Protein AF-A0A846RPA7-F1 (afdb_monomer)

pLDDT: mean 92.8, std 8.32, range [47.31, 98.44]

Nearest PDB structures (foldseek):
  6e29-assembly2_B  TM=7.862E-01  e=3.934E-02  Thermothelomyces thermophilus
  5yyl-assembly1_B-2  TM=7.747E-01  e=4.159E-02  Apis mellifera
  3u4y-assembly2_B  TM=6.698E-01  e=1.765E-01  Desulfofarcimen acetoxidans DSM 771
  7okq-assembly1_A  TM=4.878E-01  e=1.413E-01  Homo sapiens
  8d81-assembly1_A  TM=4.488E-01  e=1.972E-01  Homo sapiens

Solvent-accessible surface area (backbone atoms only — not comparable to full-atom values): 5025 Å² total; per-residue (Å²): 130,86,76,84,76,85,82,64,87,80,89,72,54,67,64,49,78,38,65,30,57,16,77,57,75,55,32,39,35,35,33,15,35,57,27,44,40,34,40,33,30,32,79,50,102,90,29,74,41,81,76,48,76,46,82,48,65,52,51,40,52,75,43,46,48,41,58,80,23,39,36,38,35,38,31,61,79,81,72,46,76,48,80,46,78,64,126

Organism: NCBI:txid271432

Sequence (87 aa):
MKDGHIIDEYEVGGGESLPAYSPGPDHFYVRSDPGTTIATLTDSPQGLELIRKVQVPKVGHCLGADEQGHYWTCDADTGQVLLFEDR

Structure (mmCIF, N/CA/C/O backbone):
data_AF-A0A846RPA7-F1
#
_entry.id   AF-A0A846RPA7-F1
#
loop_
_atom_site.group_PDB
_atom_site.id
_atom_site.type_symbol
_atom_site.label_atom_id
_atom_site.label_alt_id
_atom_site.label_comp_id
_atom_site.label_asym_id
_atom_site.label_entity_id
_atom_site.label_seq_id
_atom_site.pdbx_PDB_ins_code
_atom_site.Cartn_x
_atom_site.Cartn_y
_atom_site.Cartn_z
_atom_site.occupancy
_atom_site.B_iso_or_equiv
_atom_site.auth_seq_id
_atom_site.auth_comp_id
_atom_site.auth_asym_id
_atom_site.auth_atom_id
_atom_site.pdbx_PDB_model_num
ATOM 1 N N . MET A 1 1 ? -21.234 25.508 6.373 1.00 47.31 1 MET A N 1
ATOM 2 C CA . MET A 1 1 ? -20.395 24.496 5.700 1.00 47.31 1 MET A CA 1
ATOM 3 C C . MET A 1 1 ? -19.561 23.874 6.797 1.00 47.31 1 MET A C 1
ATOM 5 O O . MET A 1 1 ? -19.013 24.643 7.571 1.00 47.31 1 MET A O 1
ATOM 9 N N . LYS A 1 2 ? -19.576 22.549 6.963 1.00 51.69 2 LYS A N 1
ATOM 10 C CA . LYS A 1 2 ? -18.620 21.903 7.866 1.00 51.69 2 LYS A CA 1
ATOM 11 C C . LYS A 1 2 ? -17.281 21.952 7.140 1.00 51.69 2 LYS A C 1
ATOM 13 O O . LYS A 1 2 ? -17.143 21.341 6.085 1.00 51.69 2 LYS A O 1
ATOM 18 N N . ASP A 1 3 ? -16.390 22.792 7.626 1.00 70.75 3 ASP A N 1
ATOM 19 C CA . ASP A 1 3 ? -14.969 22.734 7.338 1.00 70.75 3 ASP A CA 1
ATOM 20 C C . ASP A 1 3 ? -14.488 21.316 7.661 1.00 70.75 3 ASP A C 1
ATOM 22 O O . ASP A 1 3 ? -14.637 20.830 8.780 1.00 70.75 3 ASP A O 1
ATOM 26 N N . GLY A 1 4 ? -14.028 20.582 6.648 1.00 81.00 4 GLY A N 1
ATOM 27 C CA . GLY A 1 4 ? -13.435 19.271 6.884 1.00 81.00 4 GLY A CA 1
ATOM 28 C C . GLY A 1 4 ? -12.254 19.435 7.839 1.00 81.00 4 GLY A C 1
ATOM 29 O O . GLY A 1 4 ? -11.372 20.249 7.580 1.00 81.00 4 GLY A O 1
ATOM 30 N N . HIS A 1 5 ? -12.260 18.698 8.946 1.00 85.44 5 HIS A N 1
ATOM 31 C CA . HIS A 1 5 ? -11.138 18.654 9.876 1.00 85.44 5 HIS A CA 1
ATOM 32 C C . HIS A 1 5 ? -10.242 17.471 9.508 1.00 85.44 5 HIS A C 1
ATOM 34 O O . HIS A 1 5 ? -10.725 16.341 9.420 1.00 85.44 5 HIS A O 1
ATOM 40 N N . ILE A 1 6 ? -8.952 17.732 9.306 1.00 89.94 6 ILE A N 1
ATOM 41 C CA . ILE A 1 6 ? -7.946 16.691 9.077 1.00 89.94 6 ILE A CA 1
ATOM 42 C C . ILE A 1 6 ? -7.712 15.970 10.404 1.00 89.94 6 ILE A C 1
ATOM 44 O O . ILE A 1 6 ? -7.319 16.595 11.384 1.00 89.94 6 ILE A O 1
ATOM 48 N N . ILE A 1 7 ? -8.018 14.673 10.453 1.00 89.31 7 ILE A N 1
ATO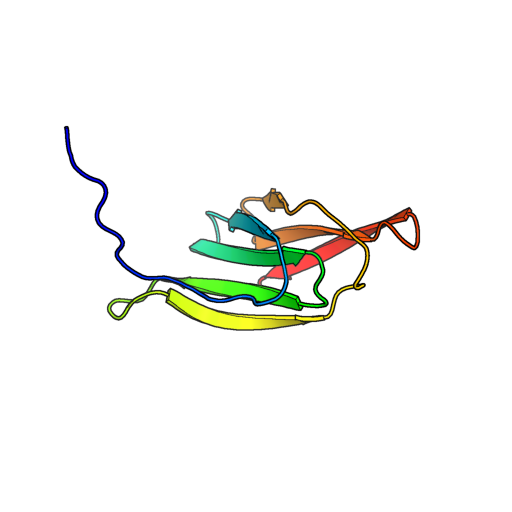M 49 C CA . ILE A 1 7 ? -7.855 13.856 11.666 1.00 89.31 7 ILE A CA 1
ATOM 50 C C . ILE A 1 7 ? -6.426 13.318 11.758 1.00 89.31 7 ILE A C 1
ATOM 52 O O . ILE A 1 7 ? -5.860 13.326 12.846 1.00 89.31 7 ILE A O 1
ATOM 56 N N . ASP A 1 8 ? -5.854 12.891 10.630 1.00 95.00 8 ASP A N 1
ATOM 57 C CA . ASP A 1 8 ? -4.464 12.453 10.530 1.00 95.00 8 ASP A CA 1
ATOM 58 C C . ASP A 1 8 ? -3.976 12.469 9.069 1.00 95.00 8 ASP A C 1
ATOM 60 O O . ASP A 1 8 ? -4.781 12.603 8.140 1.00 95.00 8 ASP A O 1
ATOM 64 N N . GLU A 1 9 ? -2.667 12.321 8.874 1.00 94.25 9 GLU A N 1
ATOM 65 C CA . GLU A 1 9 ? -1.986 12.312 7.579 1.00 94.25 9 GLU A CA 1
ATOM 66 C C . GLU A 1 9 ? -0.923 11.205 7.522 1.00 94.25 9 GLU A C 1
ATOM 68 O O . GLU A 1 9 ? -0.295 10.859 8.521 1.00 94.25 9 GLU A O 1
ATOM 73 N N . TYR A 1 10 ? -0.672 10.665 6.326 1.00 94.12 10 TYR A N 1
ATOM 74 C CA . TYR A 1 10 ? 0.377 9.668 6.118 1.00 94.12 10 TYR A CA 1
ATOM 75 C C . TYR A 1 10 ? 1.248 10.000 4.904 1.00 94.12 10 TYR A C 1
ATOM 77 O O . TYR A 1 10 ? 0.779 10.014 3.765 1.00 94.12 10 TYR A O 1
ATOM 85 N N . GLU A 1 11 ? 2.547 10.196 5.140 1.00 92.75 11 GLU A N 1
ATOM 86 C CA . GLU A 1 11 ? 3.544 10.416 4.090 1.00 92.75 11 GLU A CA 1
ATOM 87 C C . GLU A 1 11 ? 3.985 9.066 3.493 1.00 92.75 11 GLU A C 1
ATOM 89 O O . GLU A 1 11 ? 4.819 8.343 4.051 1.00 92.75 11 GLU A O 1
ATOM 94 N N . VAL A 1 12 ? 3.442 8.712 2.326 1.00 89.44 12 VAL A N 1
ATOM 95 C CA . VAL A 1 12 ? 3.874 7.519 1.571 1.00 89.44 12 VAL A CA 1
ATOM 96 C C . VAL A 1 12 ? 5.2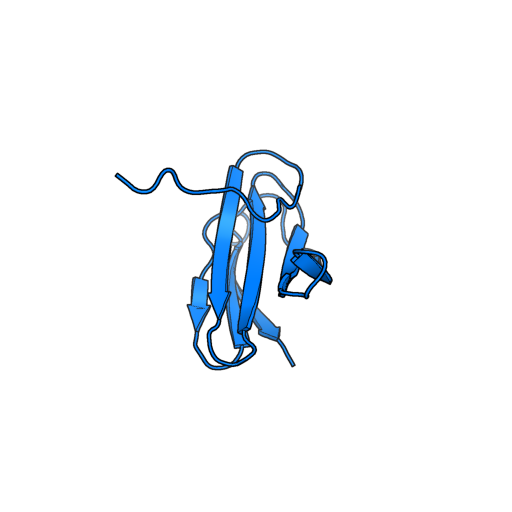04 7.746 0.825 1.00 89.44 12 VAL A C 1
ATOM 98 O O . VAL A 1 12 ? 5.846 6.788 0.387 1.00 89.44 12 VAL A O 1
ATOM 101 N N . GLY A 1 13 ? 5.644 9.006 0.734 1.00 87.31 13 GLY A N 1
ATOM 102 C CA . GLY A 1 13 ? 6.821 9.465 -0.003 1.00 87.31 13 GLY A CA 1
ATOM 103 C C . GLY A 1 13 ? 6.589 9.566 -1.516 1.00 87.31 13 GLY A C 1
ATOM 104 O O . GLY A 1 13 ? 5.520 9.235 -2.022 1.00 87.31 13 GLY A O 1
ATOM 105 N N . GLY A 1 14 ? 7.622 9.982 -2.255 1.00 79.44 14 GLY A N 1
ATOM 106 C CA . GLY A 1 14 ? 7.581 10.095 -3.719 1.00 79.44 14 GLY A CA 1
ATOM 107 C C . GLY A 1 14 ? 6.819 11.324 -4.222 1.00 79.44 14 GLY A C 1
ATOM 108 O O . GLY A 1 14 ? 6.946 12.396 -3.640 1.00 79.44 14 GLY A O 1
ATOM 109 N N . GLY A 1 15 ? 6.126 11.184 -5.357 1.00 85.25 15 GLY A N 1
ATOM 110 C CA . GLY A 1 15 ? 5.339 12.256 -5.979 1.00 85.25 15 GLY A CA 1
ATOM 111 C C . GLY A 1 15 ? 3.864 12.227 -5.582 1.00 85.25 15 GLY A C 1
ATOM 112 O O . GLY A 1 15 ? 3.498 12.656 -4.496 1.00 85.25 15 GLY A O 1
ATOM 113 N N . GLU A 1 16 ? 3.011 11.775 -6.495 1.00 88.62 16 GLU A N 1
ATOM 114 C CA . GLU A 1 16 ? 1.575 11.622 -6.289 1.00 88.62 16 GLU A CA 1
ATOM 115 C C . GLU A 1 16 ? 1.254 10.454 -5.342 1.00 88.62 16 GLU A C 1
ATOM 117 O O . GLU A 1 16 ? 1.866 9.382 -5.397 1.00 88.62 16 GLU A O 1
ATOM 122 N N . SER A 1 17 ? 0.250 10.672 -4.491 1.00 91.62 17 SER A N 1
ATOM 123 C CA . SER A 1 17 ? -0.360 9.646 -3.647 1.00 91.62 17 SER A CA 1
ATOM 124 C C . SER A 1 17 ? -1.607 9.107 -4.334 1.00 91.62 17 SER A C 1
ATOM 126 O O . SER A 1 17 ? -2.546 9.859 -4.590 1.00 91.62 17 SER A O 1
ATOM 128 N N . LEU A 1 18 ? -1.643 7.800 -4.581 1.00 94.94 18 LEU A N 1
ATOM 129 C CA . LEU A 1 18 ? -2.787 7.124 -5.195 1.00 94.94 18 LEU A CA 1
ATOM 130 C C . LEU A 1 18 ? -3.496 6.278 -4.126 1.00 94.94 18 LEU A C 1
ATOM 132 O O . LEU A 1 18 ? -2.981 5.208 -3.786 1.00 94.94 18 LEU A O 1
ATOM 136 N N . PRO A 1 19 ? -4.618 6.750 -3.548 1.00 96.56 19 PRO A N 1
ATOM 137 C CA . PRO A 1 19 ? -5.317 6.045 -2.482 1.00 96.56 19 PRO A CA 1
ATOM 138 C C . PRO A 1 19 ? -6.356 5.046 -3.012 1.00 96.56 19 PRO A C 1
ATOM 140 O O . PRO A 1 19 ? -7.010 5.275 -4.029 1.00 96.56 19 PRO A O 1
ATOM 143 N N . ALA A 1 20 ? -6.566 3.972 -2.260 1.00 97.88 20 ALA A N 1
ATOM 144 C CA . ALA A 1 20 ? -7.704 3.067 -2.368 1.00 97.88 20 ALA A CA 1
ATOM 145 C C . ALA A 1 20 ? -8.171 2.663 -0.962 1.00 97.88 20 ALA A C 1
ATOM 147 O O . ALA A 1 20 ? -7.432 2.805 0.010 1.00 97.88 20 ALA A O 1
ATOM 148 N N . TYR A 1 21 ? -9.398 2.164 -0.850 1.00 98.00 21 TYR A N 1
ATOM 149 C CA . TYR A 1 21 ? -9.998 1.757 0.419 1.00 98.00 21 TYR A CA 1
ATOM 150 C C . TYR A 1 21 ? -10.743 0.437 0.238 1.00 98.00 21 TYR A C 1
ATOM 152 O O . TYR A 1 21 ? -11.437 0.266 -0.768 1.00 98.00 21 TYR A O 1
ATOM 160 N N . SER A 1 22 ? -10.599 -0.474 1.201 1.00 98.06 22 SER A N 1
ATOM 161 C CA . SER A 1 22 ? -11.346 -1.730 1.252 1.00 98.06 22 SER A CA 1
ATOM 162 C C . SER A 1 22 ? -12.261 -1.751 2.480 1.00 98.06 22 SER A C 1
ATOM 164 O O . SER A 1 22 ? -11.756 -1.797 3.602 1.00 98.06 22 SER A O 1
ATOM 166 N N . PRO A 1 23 ? -13.597 -1.759 2.305 1.00 96.81 23 PRO A N 1
ATOM 167 C CA . PRO A 1 23 ? -14.540 -1.722 3.425 1.00 96.81 23 PRO A CA 1
ATOM 168 C C . PRO A 1 23 ? -14.629 -3.029 4.223 1.00 96.81 23 PRO A C 1
ATOM 170 O O . PRO A 1 23 ? -15.174 -3.026 5.320 1.00 96.81 23 PRO A O 1
ATOM 173 N N . GLY A 1 24 ? -14.143 -4.152 3.688 1.00 96.12 24 GLY A N 1
ATOM 174 C CA . GLY A 1 24 ? -14.146 -5.434 4.398 1.00 96.12 24 GLY A CA 1
ATOM 175 C C . GLY A 1 24 ? -13.183 -5.459 5.590 1.00 96.12 24 GLY A C 1
ATOM 176 O O . GLY A 1 24 ? -13.641 -5.638 6.718 1.00 96.12 24 GLY A O 1
ATOM 177 N N . PRO A 1 25 ? -11.866 -5.293 5.362 1.00 96.62 25 PRO A N 1
ATOM 178 C CA . PRO A 1 25 ? -10.872 -5.159 6.424 1.00 96.62 25 PRO A CA 1
ATOM 179 C C . PRO A 1 25 ? -10.822 -3.752 7.043 1.00 96.62 25 PRO A C 1
ATOM 181 O O . PRO A 1 25 ? -10.126 -3.574 8.031 1.00 96.62 25 PRO A O 1
ATOM 184 N N . ASP A 1 26 ? -11.540 -2.772 6.480 1.00 97.06 26 ASP A N 1
ATOM 185 C CA . ASP A 1 26 ? -11.499 -1.355 6.878 1.00 97.06 26 ASP A CA 1
ATOM 186 C C . ASP A 1 26 ? -10.096 -0.731 6.772 1.00 97.06 26 ASP A C 1
ATOM 188 O O . ASP A 1 26 ? -9.641 0.041 7.611 1.00 97.06 26 ASP A O 1
ATOM 192 N N . HIS A 1 27 ? -9.377 -1.088 5.707 1.00 98.25 27 HIS A N 1
ATOM 193 C CA . HIS A 1 27 ? -8.011 -0.630 5.475 1.00 98.25 27 HIS A CA 1
ATOM 194 C C . HIS A 1 27 ? -7.919 0.335 4.289 1.00 98.25 27 HIS A C 1
ATOM 196 O O . HIS A 1 27 ? -8.597 0.198 3.264 1.00 98.25 27 HIS A O 1
ATOM 202 N N . PHE A 1 28 ? -6.999 1.288 4.408 1.00 98.06 28 PHE A N 1
ATOM 203 C CA . PHE A 1 28 ? -6.564 2.177 3.339 1.00 98.06 28 PHE A CA 1
ATOM 204 C C . PHE A 1 28 ? -5.301 1.627 2.688 1.00 98.06 28 PHE A C 1
ATOM 206 O O . PHE A 1 28 ? -4.395 1.130 3.356 1.00 98.06 28 PHE A O 1
ATOM 213 N N . TYR A 1 29 ? -5.187 1.800 1.380 1.00 98.00 29 TYR A N 1
ATOM 214 C CA . TYR A 1 29 ? -3.970 1.523 0.634 1.00 98.00 29 TYR A CA 1
ATOM 215 C C . TYR A 1 29 ? -3.505 2.804 -0.027 1.00 98.00 29 TYR A C 1
ATOM 217 O O . TYR A 1 29 ? -4.300 3.500 -0.653 1.00 98.00 29 TYR A O 1
ATOM 225 N N . VAL A 1 30 ? -2.220 3.115 0.081 1.00 97.31 30 VAL A N 1
ATOM 226 C CA . VAL A 1 30 ? -1.650 4.304 -0.551 1.00 97.31 30 VAL A CA 1
ATOM 227 C C . VAL A 1 30 ? -0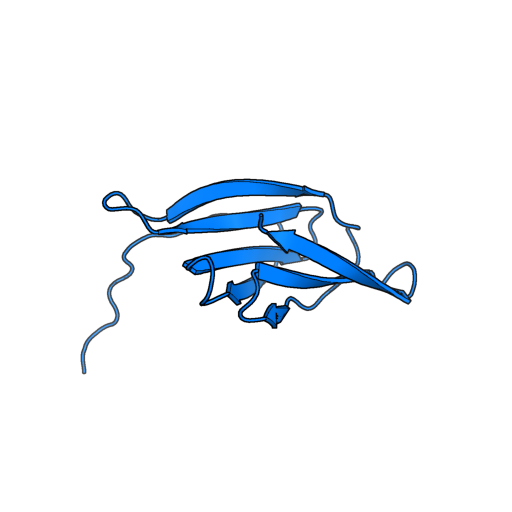.411 3.894 -1.316 1.00 97.31 30 VAL A C 1
ATOM 229 O O . VAL A 1 30 ? 0.552 3.391 -0.733 1.00 97.31 30 VAL A O 1
ATOM 232 N N . ARG A 1 31 ? -0.437 4.096 -2.633 1.00 96.00 31 ARG A N 1
ATOM 233 C CA . ARG A 1 31 ? 0.736 3.955 -3.496 1.00 96.00 31 ARG A CA 1
ATOM 234 C C . ARG A 1 31 ? 1.448 5.298 -3.620 1.00 96.00 31 ARG A C 1
ATOM 236 O O . ARG A 1 31 ? 0.804 6.327 -3.794 1.00 96.00 31 ARG A O 1
ATOM 243 N N . SER A 1 32 ? 2.774 5.242 -3.602 1.00 93.69 32 SER A N 1
ATOM 244 C CA . SER A 1 32 ? 3.650 6.332 -4.028 1.00 93.69 32 SER A CA 1
ATOM 245 C C . SER A 1 32 ? 3.923 6.248 -5.540 1.00 93.69 32 SER A C 1
ATOM 247 O O . SER A 1 32 ? 4.324 5.180 -6.018 1.00 93.69 32 SER A O 1
ATOM 249 N N . ASP A 1 33 ? 3.723 7.338 -6.290 1.00 90.38 33 ASP A N 1
ATOM 250 C CA . ASP A 1 33 ? 4.016 7.423 -7.732 1.00 90.38 33 ASP A CA 1
ATOM 251 C C . ASP A 1 33 ? 4.629 8.788 -8.147 1.00 90.38 33 ASP A C 1
ATOM 253 O O . ASP A 1 33 ? 3.954 9.811 -8.108 1.00 90.38 33 ASP A O 1
ATOM 257 N N . PRO A 1 34 ? 5.910 8.867 -8.554 1.00 89.38 34 PRO A N 1
ATOM 258 C CA . PRO A 1 34 ? 6.855 7.765 -8.639 1.00 89.38 34 PRO A CA 1
ATOM 259 C C . PRO A 1 34 ? 7.255 7.278 -7.247 1.00 89.38 34 PRO A C 1
ATOM 261 O O . PRO A 1 34 ? 7.580 8.072 -6.364 1.00 89.38 34 PRO A O 1
ATOM 264 N N . GLY A 1 35 ? 7.323 5.960 -7.085 1.00 90.12 35 GLY A N 1
ATOM 265 C CA . GLY A 1 35 ? 7.685 5.318 -5.828 1.00 90.12 35 GLY A CA 1
ATOM 266 C C . GLY A 1 35 ? 7.668 3.803 -5.943 1.00 90.12 35 GLY A C 1
ATOM 267 O O . GLY A 1 35 ? 7.151 3.246 -6.907 1.00 90.12 35 GLY A O 1
ATOM 268 N N . THR A 1 36 ? 8.280 3.122 -4.976 1.00 93.50 36 THR A N 1
ATOM 269 C CA . THR A 1 36 ? 8.396 1.653 -4.983 1.00 93.50 36 THR A CA 1
ATOM 270 C C . THR A 1 36 ? 7.583 0.999 -3.880 1.00 93.50 36 THR A C 1
ATOM 272 O O . THR A 1 36 ? 7.809 -0.163 -3.562 1.00 93.50 36 THR A O 1
ATOM 275 N N . THR A 1 37 ? 6.655 1.726 -3.258 1.00 95.25 37 THR A N 1
ATOM 276 C CA . THR A 1 37 ? 5.914 1.226 -2.098 1.00 95.25 37 THR A CA 1
ATOM 277 C C . THR A 1 37 ? 4.421 1.452 -2.208 1.00 95.25 37 THR A C 1
ATOM 279 O O . THR A 1 37 ? 3.969 2.519 -2.630 1.00 95.25 37 THR A O 1
ATOM 282 N N . ILE A 1 38 ? 3.675 0.463 -1.719 1.00 97.06 38 ILE A N 1
ATOM 283 C CA . ILE A 1 38 ? 2.288 0.623 -1.287 1.00 97.06 38 ILE A CA 1
ATOM 284 C C . ILE A 1 38 ? 2.253 0.410 0.225 1.00 97.06 38 ILE A C 1
ATOM 286 O O . ILE A 1 38 ? 2.762 -0.602 0.717 1.00 97.06 38 ILE A O 1
ATOM 290 N N . ALA A 1 39 ? 1.689 1.369 0.950 1.00 97.69 39 ALA A N 1
ATOM 291 C CA . ALA A 1 39 ? 1.395 1.257 2.371 1.00 97.69 39 ALA A CA 1
ATOM 292 C C . ALA A 1 39 ? -0.047 0.782 2.567 1.00 97.69 39 ALA A C 1
ATOM 294 O O . ALA A 1 39 ? -0.946 1.277 1.893 1.00 97.69 39 ALA A O 1
ATOM 295 N N . THR A 1 40 ? -0.252 -0.145 3.497 1.00 98.25 40 THR A N 1
ATOM 296 C CA . THR A 1 40 ? -1.568 -0.497 4.040 1.00 98.25 40 THR A CA 1
ATOM 297 C C . THR A 1 40 ? -1.702 0.157 5.405 1.00 98.25 40 THR A C 1
ATOM 299 O O . THR A 1 40 ? -0.83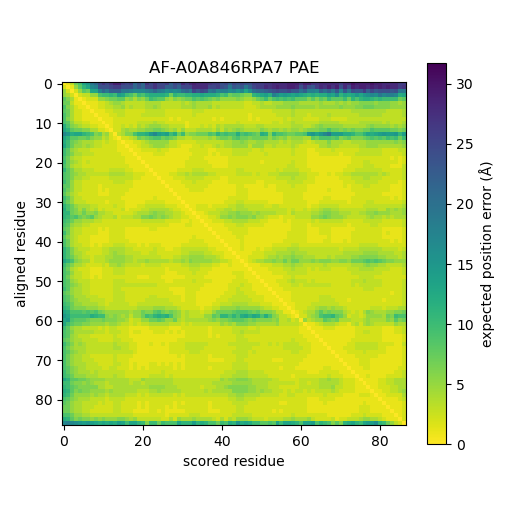5 -0.045 6.261 1.00 98.25 40 THR A O 1
ATOM 302 N N . LEU A 1 41 ? -2.766 0.922 5.601 1.00 98.31 41 LEU A N 1
ATOM 303 C CA . LEU A 1 41 ? -3.061 1.648 6.827 1.00 98.31 41 LEU A CA 1
ATOM 304 C C . LEU A 1 41 ? -4.413 1.200 7.383 1.00 98.31 41 LEU A C 1
ATOM 306 O O . LEU A 1 41 ? -5.321 0.905 6.611 1.00 98.31 41 LEU A O 1
ATOM 310 N N . THR A 1 42 ? -4.554 1.222 8.700 1.00 97.50 42 THR A N 1
ATOM 311 C CA . THR A 1 42 ? -5.847 1.146 9.396 1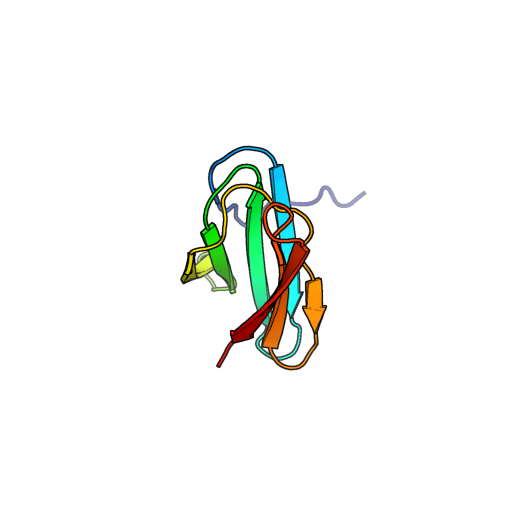.00 97.50 42 THR A CA 1
ATOM 312 C C . THR A 1 42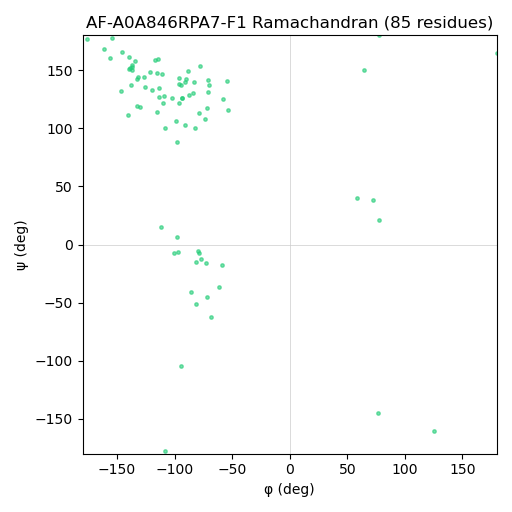 ? -6.094 2.461 10.122 1.00 97.50 42 THR A C 1
ATOM 314 O O . THR A 1 42 ? -5.144 3.201 10.396 1.00 97.50 42 THR A O 1
ATOM 317 N N . ASP A 1 43 ? -7.341 2.766 10.462 1.00 95.50 43 ASP A N 1
ATOM 318 C CA . ASP A 1 43 ? -7.616 3.770 11.482 1.00 95.50 43 ASP A CA 1
ATOM 319 C C . ASP A 1 43 ? -7.392 3.195 12.892 1.00 95.50 43 ASP A C 1
ATOM 321 O O . ASP A 1 43 ? -7.470 1.993 13.146 1.00 95.50 43 ASP A O 1
ATOM 325 N N . SER A 1 44 ? -7.073 4.084 13.825 1.00 93.62 44 SER A N 1
ATOM 326 C CA . SER A 1 44 ? -6.941 3.801 15.248 1.00 93.62 44 SER A CA 1
ATOM 327 C C . SER A 1 44 ? -7.418 5.020 16.048 1.00 93.62 44 SER A C 1
ATOM 329 O O . SER A 1 44 ? -7.500 6.130 15.508 1.00 93.62 44 SER A O 1
ATOM 331 N N . PRO A 1 45 ? -7.663 4.890 17.365 1.00 93.75 45 PRO A N 1
ATOM 332 C CA . PRO A 1 45 ? -7.986 6.042 18.208 1.00 93.75 45 PRO A CA 1
ATOM 333 C C . PRO A 1 45 ? -6.908 7.140 18.229 1.00 93.75 45 PRO A C 1
ATOM 335 O O . PRO A 1 45 ? -7.193 8.254 18.668 1.00 93.75 45 PRO A O 1
ATOM 338 N N . GLN A 1 46 ? -5.675 6.832 17.811 1.00 91.94 46 GLN A N 1
ATOM 339 C CA . GLN A 1 46 ? -4.551 7.767 17.749 1.00 91.94 46 GLN A CA 1
ATOM 340 C C . GLN A 1 46 ? -4.332 8.372 16.352 1.00 91.94 46 GLN A C 1
ATOM 342 O O . GLN A 1 46 ? -3.502 9.271 16.239 1.00 91.94 46 GLN A O 1
ATOM 347 N N . GLY A 1 47 ? -5.056 7.913 15.327 1.00 94.50 47 GLY A N 1
ATOM 348 C CA . GLY A 1 47 ? -4.834 8.282 13.926 1.00 94.50 47 GLY A CA 1
ATOM 349 C C . GLY A 1 47 ? -4.645 7.060 13.024 1.00 94.50 47 GLY A C 1
ATOM 350 O O . GLY A 1 47 ? -5.036 5.950 13.378 1.00 94.50 47 GLY A O 1
ATOM 351 N N . LEU A 1 48 ? -4.049 7.258 11.857 1.00 96.81 48 LEU A N 1
ATOM 352 C CA . LEU A 1 48 ? -3.672 6.215 10.916 1.00 96.81 48 LEU A CA 1
ATOM 353 C C . LEU A 1 48 ? -2.491 5.403 11.456 1.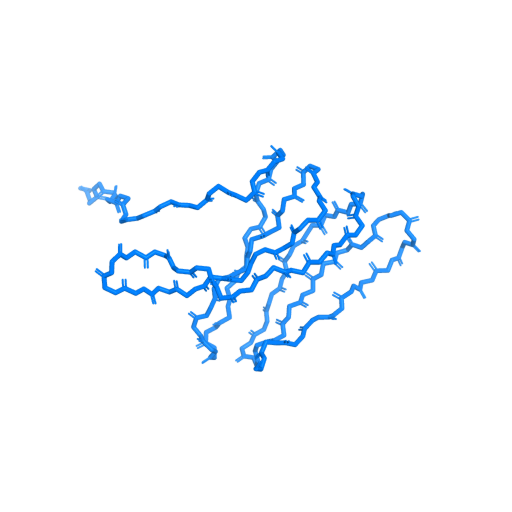00 96.81 48 LEU A C 1
ATOM 355 O O . LEU A 1 48 ? -1.449 5.938 11.835 1.00 96.81 48 LEU A O 1
ATOM 359 N N . GLU A 1 49 ? -2.623 4.084 11.420 1.00 96.88 49 GLU A N 1
ATOM 360 C CA . GLU A 1 49 ? -1.566 3.147 11.785 1.00 96.88 49 GLU A CA 1
ATOM 361 C C . GLU A 1 49 ? -1.101 2.364 10.555 1.00 96.88 49 GLU A C 1
ATOM 363 O O . GLU A 1 49 ? -1.902 1.869 9.766 1.00 96.88 49 GLU A O 1
ATOM 368 N N . LEU A 1 50 ? 0.217 2.231 10.389 1.00 97.12 50 LEU A N 1
ATOM 369 C CA . LEU A 1 50 ? 0.806 1.431 9.320 1.00 97.12 50 LEU A CA 1
ATOM 370 C C . LEU A 1 50 ? 0.758 -0.060 9.668 1.00 97.12 50 LEU A C 1
ATOM 372 O O . LEU A 1 50 ? 1.518 -0.518 10.517 1.00 97.12 50 LEU A O 1
ATOM 376 N N . ILE A 1 51 ? -0.029 -0.827 8.917 1.00 97.00 51 ILE A N 1
ATOM 377 C CA . ILE A 1 51 ? -0.105 -2.287 9.048 1.00 97.00 51 ILE A CA 1
ATOM 378 C C . ILE A 1 51 ? 1.052 -2.962 8.313 1.00 97.00 51 ILE A C 1
ATOM 380 O O . ILE A 1 51 ? 1.761 -3.806 8.863 1.00 97.00 51 ILE A O 1
ATOM 384 N N . ARG A 1 52 ? 1.261 -2.601 7.041 1.00 96.44 52 ARG A N 1
ATOM 385 C CA . ARG A 1 52 ? 2.303 -3.212 6.204 1.00 96.44 52 ARG A CA 1
ATOM 386 C C . ARG A 1 52 ? 2.749 -2.311 5.062 1.00 96.44 52 ARG A C 1
ATOM 388 O O . ARG A 1 52 ? 2.037 -1.405 4.638 1.00 96.44 52 ARG A O 1
ATOM 395 N N . LYS A 1 53 ? 3.930 -2.612 4.521 1.00 96.75 53 LYS A N 1
ATOM 396 C CA . LYS A 1 53 ? 4.424 -2.058 3.255 1.00 96.75 53 LYS A CA 1
ATOM 397 C C . LYS A 1 53 ? 4.802 -3.183 2.312 1.00 96.75 53 LYS A C 1
ATOM 399 O O . LYS A 1 53 ? 5.499 -4.112 2.714 1.00 96.75 53 LYS A O 1
ATOM 404 N N . VAL A 1 54 ? 4.406 -3.057 1.053 1.00 96.06 54 VAL A N 1
ATOM 405 C CA . VAL A 1 54 ? 4.839 -3.957 -0.023 1.00 96.06 54 VAL A CA 1
ATOM 406 C C . VAL A 1 54 ? 5.657 -3.188 -1.050 1.00 96.06 54 VAL A C 1
ATOM 408 O O . VAL A 1 54 ? 5.427 -1.997 -1.270 1.00 96.06 54 VAL A O 1
ATOM 411 N N . GLN A 1 55 ? 6.629 -3.869 -1.659 1.00 94.94 55 GLN A N 1
ATOM 412 C CA . GLN A 1 55 ? 7.412 -3.303 -2.753 1.00 94.94 55 GLN A CA 1
ATOM 413 C C . GLN A 1 55 ? 6.668 -3.469 -4.074 1.00 94.94 55 GLN A C 1
ATOM 415 O O . GLN A 1 55 ? 6.092 -4.523 -4.340 1.00 94.94 55 GLN A O 1
ATOM 420 N N . VAL A 1 56 ? 6.724 -2.437 -4.906 1.00 94.06 56 VAL A N 1
ATOM 421 C CA . VAL A 1 56 ? 6.168 -2.422 -6.259 1.00 94.06 56 VAL A CA 1
ATOM 422 C C . VAL A 1 56 ? 7.167 -1.811 -7.242 1.00 94.06 56 VAL A C 1
ATOM 424 O O . VAL A 1 56 ? 8.062 -1.066 -6.827 1.00 94.06 56 VAL A O 1
ATOM 427 N N . PRO A 1 57 ? 7.039 -2.105 -8.545 1.00 93.00 57 PRO A N 1
ATOM 428 C CA . PRO A 1 57 ? 7.826 -1.448 -9.579 1.00 93.00 57 PRO A CA 1
ATOM 429 C C . PRO A 1 57 ? 7.701 0.076 -9.509 1.00 93.00 57 PRO A C 1
ATOM 431 O O . PRO A 1 57 ? 6.620 0.618 -9.271 1.00 93.00 57 PRO A O 1
ATOM 434 N N . LYS A 1 58 ? 8.823 0.767 -9.748 1.00 90.75 58 LYS A N 1
ATOM 435 C CA . LYS A 1 58 ? 8.891 2.234 -9.685 1.00 90.75 58 LYS A CA 1
ATOM 436 C C . LYS A 1 58 ? 7.967 2.904 -10.702 1.00 90.75 58 LYS A C 1
ATOM 438 O O . LYS A 1 58 ? 7.431 3.970 -10.423 1.00 90.75 58 LYS A O 1
ATOM 443 N N . VAL A 1 59 ? 7.846 2.303 -11.885 1.00 86.31 59 VAL A N 1
ATOM 444 C CA . VAL A 1 59 ? 7.045 2.826 -12.991 1.00 86.31 59 VAL A CA 1
ATOM 445 C C . VAL A 1 59 ? 5.709 2.102 -12.992 1.00 86.31 59 VAL A C 1
ATOM 447 O O . VAL A 1 59 ? 5.598 0.933 -13.346 1.00 86.31 59 VAL A O 1
ATOM 450 N N . GLY A 1 60 ? 4.672 2.798 -12.571 1.00 85.25 60 GLY A N 1
ATOM 451 C CA . GLY A 1 60 ? 3.316 2.289 -12.609 1.00 85.25 60 GLY A CA 1
ATOM 452 C C . GLY A 1 60 ? 2.354 3.363 -12.157 1.00 85.25 60 GLY A C 1
ATOM 453 O O . GLY A 1 60 ? 2.782 4.446 -11.801 1.00 85.25 60 GLY A O 1
ATOM 454 N N . HIS A 1 61 ? 1.065 3.068 -12.208 1.00 86.94 61 HIS A N 1
ATOM 455 C CA . HIS A 1 61 ? 0.019 4.014 -11.847 1.00 86.94 61 HIS A CA 1
ATOM 456 C C . HIS A 1 61 ? -1.221 3.239 -11.395 1.00 86.94 61 HIS A C 1
ATOM 458 O O . HIS A 1 61 ? -1.247 2.004 -11.454 1.00 86.94 61 HIS A O 1
ATOM 464 N N . CYS A 1 62 ? -2.251 3.973 -10.985 1.00 92.00 62 CYS A N 1
ATOM 465 C CA . CYS A 1 62 ? -3.517 3.465 -10.469 1.00 92.00 62 CYS A CA 1
ATOM 466 C C . CYS A 1 62 ? -3.390 2.688 -9.149 1.00 92.00 62 CYS A C 1
ATOM 468 O O . CYS A 1 62 ? -2.407 2.001 -8.864 1.00 92.00 62 CYS A O 1
ATOM 470 N N . LEU A 1 63 ? -4.449 2.744 -8.355 1.00 97.12 63 LEU A N 1
ATOM 471 C CA . LEU A 1 63 ? -4.665 1.842 -7.237 1.00 97.12 63 LEU A CA 1
ATOM 472 C C . LEU A 1 63 ? -6.169 1.615 -7.117 1.00 97.12 63 LEU A C 1
ATOM 474 O O . LEU A 1 63 ? -6.947 2.563 -7.192 1.00 97.12 63 LEU A O 1
ATOM 478 N N . GLY A 1 64 ? -6.580 0.361 -6.986 1.00 98.00 64 GLY A N 1
ATOM 479 C CA . GLY A 1 64 ? -7.975 -0.008 -6.768 1.00 98.00 64 GLY A CA 1
ATOM 480 C C . GLY A 1 64 ? -8.060 -1.116 -5.735 1.00 98.00 64 GLY A C 1
ATOM 481 O O . GLY A 1 64 ? -7.121 -1.900 -5.612 1.00 98.00 64 GLY A O 1
ATOM 482 N N . ALA A 1 65 ? -9.168 -1.178 -5.008 1.00 98.44 65 ALA A N 1
ATOM 483 C CA . ALA A 1 65 ? -9.427 -2.212 -4.018 1.00 98.44 65 ALA A CA 1
ATOM 484 C C . ALA A 1 65 ? -10.871 -2.708 -4.112 1.00 98.44 65 ALA A C 1
ATOM 486 O O . ALA A 1 65 ? -11.742 -1.988 -4.605 1.00 98.44 65 ALA A O 1
ATOM 487 N N . ASP A 1 66 ? -11.107 -3.941 -3.670 1.00 98.19 66 ASP A N 1
ATOM 488 C CA . ASP A 1 66 ? -12.444 -4.519 -3.530 1.00 98.19 66 ASP A CA 1
ATOM 489 C C . ASP A 1 66 ? -12.839 -4.655 -2.054 1.00 98.19 66 ASP A C 1
ATOM 491 O O . ASP A 1 66 ? -12.102 -4.255 -1.159 1.00 98.19 66 ASP A O 1
ATOM 495 N N . GLU A 1 67 ? -14.015 -5.215 -1.781 1.00 97.81 67 GLU A N 1
ATOM 496 C CA . GLU A 1 67 ? -14.523 -5.415 -0.417 1.00 97.81 67 GLU A CA 1
ATOM 497 C C . GLU A 1 67 ? -13.921 -6.640 0.293 1.00 97.81 67 GLU A C 1
ATOM 499 O O . GLU A 1 67 ? -14.196 -6.864 1.466 1.00 97.81 67 GLU A O 1
ATOM 504 N N . GLN A 1 68 ? -13.116 -7.452 -0.394 1.00 97.56 68 GLN A N 1
ATOM 505 C CA . GLN A 1 68 ? -12.557 -8.705 0.128 1.00 97.56 68 GLN A CA 1
ATOM 506 C C . GLN A 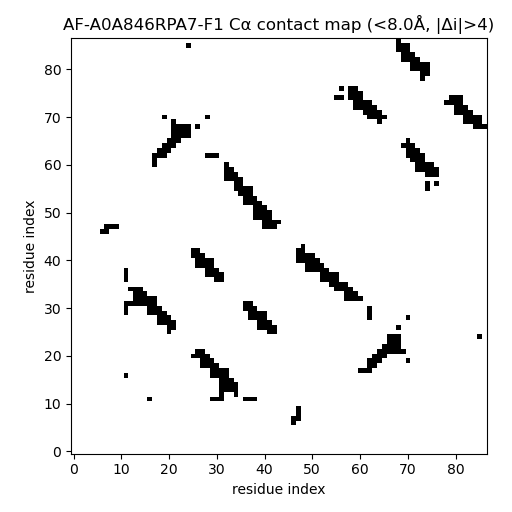1 68 ? -11.119 -8.538 0.640 1.00 97.56 68 GLN A C 1
ATOM 508 O O . GLN A 1 68 ? -10.475 -9.531 0.977 1.00 97.56 68 GLN A O 1
ATOM 513 N N . GLY A 1 69 ? -10.606 -7.305 0.682 1.00 97.44 69 GLY A N 1
ATOM 514 C CA . GLY A 1 69 ? -9.209 -7.028 1.006 1.00 97.44 69 GLY A CA 1
ATOM 515 C C . GLY A 1 69 ? -8.256 -7.304 -0.156 1.00 97.44 69 GLY A C 1
ATOM 516 O O . GLY A 1 69 ? -7.064 -7.513 0.058 1.00 97.44 69 GLY A O 1
ATOM 517 N N . HIS A 1 70 ? -8.732 -7.334 -1.401 1.00 98.38 70 HIS A N 1
ATOM 518 C CA . HIS A 1 70 ? -7.838 -7.339 -2.552 1.00 98.38 70 HIS A CA 1
ATOM 519 C C . HIS A 1 70 ? -7.547 -5.915 -2.999 1.00 98.38 70 HIS A C 1
ATOM 521 O O . HIS A 1 70 ? -8.435 -5.061 -3.021 1.00 98.38 70 HIS A O 1
ATOM 527 N N . TYR A 1 71 ? -6.312 -5.673 -3.426 1.00 98.12 71 TYR A N 1
ATOM 528 C CA . TYR A 1 71 ? -5.962 -4.434 -4.105 1.00 98.12 71 TYR A CA 1
ATOM 529 C C . TYR A 1 71 ? -5.016 -4.674 -5.271 1.00 98.12 71 TYR A C 1
ATOM 531 O O . TYR A 1 71 ? -4.228 -5.623 -5.285 1.00 98.12 71 TYR A O 1
ATOM 539 N N . TRP A 1 72 ? -5.115 -3.796 -6.266 1.00 98.06 72 TRP A N 1
ATOM 540 C CA . TRP A 1 72 ? -4.399 -3.911 -7.524 1.00 98.06 72 TRP A CA 1
ATOM 541 C C . TRP A 1 72 ? -3.719 -2.620 -7.913 1.00 98.06 72 TRP A C 1
ATOM 543 O O . TRP A 1 72 ? -4.273 -1.532 -7.753 1.00 98.06 72 TRP A O 1
ATOM 553 N N . THR A 1 73 ? -2.547 -2.756 -8.519 1.00 97.06 73 THR A N 1
ATOM 554 C CA . THR A 1 73 ? -1.838 -1.635 -9.125 1.00 97.06 73 THR A CA 1
ATOM 555 C C . THR A 1 73 ? -1.269 -2.025 -10.483 1.00 97.06 73 THR A C 1
ATOM 557 O O . THR A 1 73 ? -0.976 -3.201 -10.721 1.00 97.06 73 THR A O 1
ATOM 560 N N . CYS A 1 74 ? -1.097 -1.051 -11.374 1.00 95.81 74 CYS A N 1
ATOM 561 C CA . CYS A 1 74 ? -0.478 -1.298 -12.670 1.00 95.81 74 CYS A CA 1
ATOM 562 C C . CYS A 1 74 ? 1.047 -1.253 -12.534 1.00 95.81 74 CYS A C 1
ATOM 564 O O . CYS A 1 74 ? 1.601 -0.285 -12.006 1.00 95.81 74 CYS A O 1
ATOM 566 N N . ASP A 1 75 ? 1.729 -2.263 -13.059 1.00 94.00 75 ASP A N 1
ATOM 567 C CA . ASP A 1 75 ? 3.131 -2.171 -13.455 1.00 94.00 75 ASP A CA 1
ATOM 568 C C . ASP A 1 75 ? 3.167 -1.748 -14.926 1.00 94.00 75 ASP A C 1
ATOM 570 O O . ASP A 1 75 ? 2.876 -2.537 -15.830 1.00 94.00 75 ASP A O 1
ATOM 574 N N . ALA A 1 76 ? 3.472 -0.473 -15.159 1.00 89.06 76 ALA A N 1
ATOM 575 C CA . ALA A 1 76 ? 3.485 0.090 -16.503 1.00 89.06 76 ALA A CA 1
ATOM 576 C C . ALA A 1 76 ? 4.789 -0.218 -17.255 1.00 89.06 76 ALA A C 1
ATOM 578 O O . ALA A 1 76 ? 4.813 -0.075 -18.475 1.00 89.06 76 ALA A O 1
ATOM 579 N N . ASP A 1 77 ? 5.842 -0.656 -16.557 1.00 90.12 77 ASP A N 1
ATOM 580 C CA . ASP A 1 77 ? 7.095 -1.074 -17.190 1.00 90.12 77 ASP A CA 1
ATOM 581 C C . ASP A 1 77 ? 6.912 -2.413 -17.911 1.00 90.12 77 ASP A C 1
ATOM 583 O O . ASP A 1 77 ? 7.299 -2.578 -19.067 1.00 90.12 77 ASP A O 1
ATOM 587 N N . THR A 1 78 ? 6.251 -3.365 -17.246 1.00 93.81 78 THR A N 1
ATOM 588 C CA . THR A 1 78 ? 6.054 -4.719 -17.789 1.00 93.81 78 THR A CA 1
ATOM 589 C C . THR A 1 78 ? 4.674 -4.956 -18.402 1.00 93.81 78 THR A C 1
ATOM 591 O O . THR A 1 78 ? 4.452 -5.996 -19.027 1.00 93.81 78 THR A O 1
ATOM 594 N N . GLY A 1 79 ? 3.745 -4.005 -18.261 1.00 93.81 79 GLY A N 1
ATOM 595 C CA . GLY A 1 79 ? 2.381 -4.115 -18.784 1.00 93.81 79 GLY A CA 1
ATOM 596 C C . GLY A 1 79 ? 1.518 -5.109 -18.003 1.00 93.81 79 GLY A C 1
ATOM 597 O O . GLY A 1 79 ? 0.738 -5.851 -18.601 1.00 93.81 79 GLY A O 1
ATOM 598 N N . GLN A 1 80 ? 1.671 -5.150 -16.678 1.00 95.56 80 GLN A N 1
ATOM 599 C CA . GLN A 1 80 ? 0.980 -6.090 -15.792 1.00 95.56 80 GLN A CA 1
ATOM 600 C C . GLN A 1 80 ? 0.058 -5.379 -14.799 1.00 95.56 80 GLN A C 1
ATOM 602 O O . GLN A 1 80 ? 0.235 -4.207 -14.472 1.00 95.56 80 GLN A O 1
ATOM 607 N N . VAL A 1 81 ? -0.913 -6.126 -14.272 1.00 96.50 81 VAL A N 1
ATOM 608 C CA . VAL A 1 81 ? -1.678 -5.742 -13.082 1.00 96.50 81 VAL A CA 1
ATOM 609 C C . VAL A 1 81 ? -1.262 -6.671 -11.952 1.00 96.50 81 VAL A C 1
ATOM 611 O O . VAL A 1 81 ? -1.378 -7.890 -12.069 1.00 96.50 81 VAL A O 1
ATOM 614 N N . LEU A 1 82 ? -0.766 -6.089 -10.867 1.00 97.19 82 LEU A N 1
ATOM 615 C CA . LEU A 1 82 ? -0.322 -6.824 -9.690 1.00 97.19 82 LEU A CA 1
ATOM 616 C C . LEU A 1 82 ? -1.474 -6.894 -8.693 1.00 97.19 82 LEU A C 1
ATOM 618 O O . LEU A 1 82 ? -2.020 -5.852 -8.346 1.00 97.19 82 LEU A O 1
ATOM 622 N N . LEU A 1 83 ? -1.832 -8.100 -8.249 1.00 97.56 83 LEU A N 1
ATOM 623 C CA . LEU A 1 83 ? -2.809 -8.349 -7.186 1.00 97.56 83 LEU A CA 1
ATOM 624 C C . LEU A 1 83 ? -2.086 -8.545 -5.851 1.00 97.56 83 LEU A C 1
ATOM 626 O O . LEU A 1 83 ? -1.107 -9.288 -5.774 1.00 97.56 83 LEU A O 1
ATOM 630 N N . 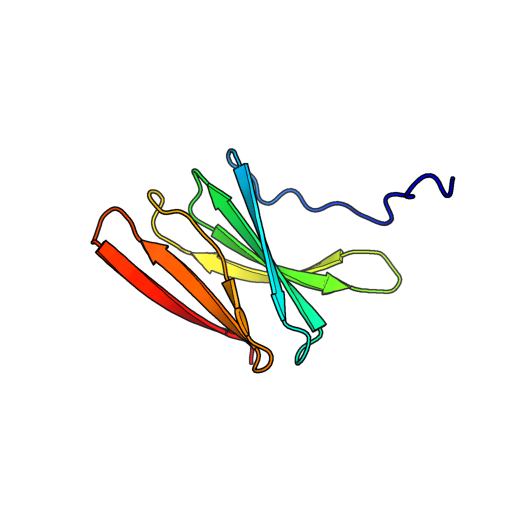PHE A 1 84 ? -2.634 -7.954 -4.799 1.00 97.88 84 PHE A N 1
ATOM 631 C CA . PHE A 1 84 ? -2.227 -8.167 -3.419 1.00 97.88 84 PHE A CA 1
ATOM 632 C C . PHE A 1 84 ? -3.440 -8.557 -2.578 1.00 97.88 84 PHE A C 1
ATOM 634 O O . PHE A 1 84 ? -4.537 -8.042 -2.785 1.00 97.88 84 PHE A O 1
ATOM 641 N N . GLU A 1 85 ? -3.225 -9.444 -1.609 1.00 97.50 85 GLU A N 1
ATOM 642 C CA . GLU A 1 85 ? -4.249 -9.881 -0.659 1.00 97.50 85 GLU A CA 1
ATOM 643 C C . GLU A 1 85 ? -3.930 -9.316 0.727 1.00 97.50 85 GLU A C 1
ATOM 645 O O . GLU A 1 85 ? -2.803 -9.444 1.217 1.00 97.50 85 GLU A O 1
ATOM 650 N N . ASP A 1 86 ? -4.901 -8.662 1.345 1.00 94.12 86 ASP A N 1
ATOM 651 C CA . ASP A 1 86 ? -4.861 -8.120 2.697 1.00 94.12 86 ASP A CA 1
ATOM 652 C C . ASP A 1 86 ? -5.552 -9.100 3.652 1.00 94.12 86 ASP A C 1
ATOM 654 O O . ASP A 1 86 ? -6.769 -9.083 3.823 1.00 94.12 86 ASP A O 1
ATOM 658 N N . ARG A 1 87 ? -4.762 -10.043 4.172 1.00 81.12 87 ARG A N 1
ATOM 659 C CA . ARG A 1 87 ? -5.173 -11.084 5.118 1.00 81.12 87 ARG A CA 1
ATOM 660 C C . ARG A 1 87 ? -4.309 -11.022 6.365 1.00 81.12 87 ARG A C 1
ATOM 662 O O . ARG A 1 87 ? -3.105 -10.704 6.208 1.00 81.12 87 ARG A O 1
#

Secondary structure (DSSP, 8-state):
--PPPP-------SSEEEEEEETTTTEEEEEEESSSEEEEEEEETTEEEEEEEEE--SSEEEEEE-TTSEEEEEETTTTEEEEEE--

Radius of gyration: 13.35 Å; Cα contacts (8 Å, |Δi|>4): 200; chains: 1; bounding box: 29×36×37 Å

Mean predicted aligned error: 3.8 Å

Foldseek 3Di:
DPDDDDLDDDPPDADDWAWEAAQQVQWIWIDHALDQWIWIWHADPNGIDTPDIDGHDSDWDHWYDYNQQKIWTAPPVVGDIDIDHDD